Protein AF-A0A3B4B726-F1 (afdb_monomer_lite)

InterPro domains:
  IPR008952 Tetraspanin, EC2 domain superfamily [G3DSA:1.10.1450.10] (40-114)
  IPR008952 Tetraspanin, EC2 domain superfamily [SSF48652] (45-107)
  IPR018499 Tetraspanin/Peripherin [PF00335] (10-109)

pLDDT: mean 78.71, std 16.6, range [41.22, 97.69]

Sequence (148 aa):
LLIYIFLIYFIIFFYFFFYLYILLFFYYLFFYIFFLSFFSWRLDLKDGLALYNSENNIGLRNAWNIIQAEWKCCGVIAYTDWHEALKEKVVPDRCCQEHYQNCGRNSTNMFWNRVSFVLRFCFTASHILAATTKQTPYNDLISFRNNV

Structure (mmCIF, N/CA/C/O backbone):
data_AF-A0A3B4B726-F1
#
_entry.id   AF-A0A3B4B726-F1
#
loop_
_atom_site.group_PDB
_atom_site.id
_atom_site.type_symbol
_atom_site.label_atom_id
_atom_site.label_alt_id
_atom_site.label_comp_id
_atom_site.label_asym_id
_atom_site.label_entity_id
_atom_site.label_seq_id
_atom_site.pdbx_PDB_ins_code
_atom_site.Cartn_x
_atom_site.Cartn_y
_atom_site.Cartn_z
_atom_site.occupancy
_atom_site.B_iso_or_equiv
_atom_site.auth_seq_id
_atom_site.auth_comp_id
_atom_site.auth_asym_id
_atom_site.auth_atom_id
_atom_site.pdbx_PDB_model_num
ATOM 1 N N . LEU A 1 1 ? 28.863 -5.257 -51.575 1.00 89.94 1 LEU A N 1
ATOM 2 C CA . LEU A 1 1 ? 27.587 -4.532 -51.368 1.00 89.94 1 LEU A CA 1
ATOM 3 C C . LEU A 1 1 ? 26.590 -5.340 -50.534 1.00 89.94 1 LEU A C 1
ATOM 5 O O . LEU A 1 1 ? 26.275 -4.899 -49.442 1.00 89.94 1 LEU A O 1
ATOM 9 N N . LEU A 1 2 ? 26.161 -6.535 -50.966 1.00 94.19 2 LEU A N 1
ATOM 10 C CA . LEU A 1 2 ? 25.197 -7.367 -50.213 1.00 94.19 2 LEU A CA 1
ATOM 11 C C . LEU A 1 2 ? 25.653 -7.724 -48.788 1.00 94.19 2 LEU A C 1
ATOM 13 O O . LEU A 1 2 ? 24.883 -7.582 -47.847 1.00 94.19 2 LEU A O 1
ATOM 17 N N . ILE A 1 3 ? 26.923 -8.105 -48.614 1.00 94.75 3 ILE A N 1
ATOM 18 C CA . ILE A 1 3 ? 27.499 -8.400 -47.289 1.00 94.75 3 ILE A CA 1
ATOM 19 C C . ILE A 1 3 ? 27.467 -7.160 -46.385 1.00 94.75 3 ILE A C 1
ATOM 21 O O . ILE A 1 3 ? 27.110 -7.251 -45.220 1.00 94.75 3 ILE A O 1
ATOM 25 N N . TYR A 1 4 ? 27.787 -5.984 -46.927 1.00 94.69 4 TYR A N 1
ATOM 26 C CA . TYR A 1 4 ? 27.754 -4.727 -46.176 1.00 94.69 4 TYR A CA 1
ATOM 27 C C . TYR A 1 4 ? 26.328 -4.361 -45.742 1.00 94.69 4 TYR A C 1
ATOM 29 O O . TYR A 1 4 ? 26.110 -3.996 -44.592 1.00 94.69 4 TYR A O 1
ATOM 37 N N . ILE A 1 5 ? 25.351 -4.545 -46.634 1.00 94.94 5 ILE A N 1
ATOM 38 C CA . ILE A 1 5 ? 23.928 -4.372 -46.322 1.00 94.94 5 ILE A CA 1
ATOM 39 C C . ILE A 1 5 ? 23.513 -5.328 -45.195 1.00 94.94 5 ILE A C 1
ATOM 41 O O . ILE A 1 5 ? 22.911 -4.892 -44.218 1.00 94.94 5 ILE A O 1
ATOM 45 N N . PHE A 1 6 ? 23.892 -6.606 -45.285 1.00 95.75 6 PHE A N 1
ATOM 46 C CA . PHE A 1 6 ? 23.612 -7.596 -44.244 1.00 95.75 6 PHE A CA 1
ATOM 47 C C . PHE A 1 6 ? 24.211 -7.200 -42.887 1.00 95.75 6 PHE A C 1
ATOM 49 O O . PHE A 1 6 ? 23.513 -7.239 -41.877 1.00 95.75 6 PHE A O 1
ATOM 56 N N . LEU A 1 7 ? 25.471 -6.753 -42.864 1.00 95.00 7 LEU A N 1
ATOM 57 C CA . LEU A 1 7 ? 26.128 -6.302 -41.636 1.00 95.00 7 LEU A CA 1
ATOM 58 C C . LEU A 1 7 ? 25.442 -5.072 -41.027 1.00 95.00 7 LEU A C 1
ATOM 60 O O . LEU A 1 7 ? 25.276 -5.020 -39.812 1.00 95.00 7 LEU A O 1
ATOM 64 N N . ILE A 1 8 ? 24.988 -4.114 -41.840 1.00 95.94 8 ILE A N 1
ATOM 65 C CA . ILE A 1 8 ? 24.230 -2.957 -41.341 1.00 95.94 8 ILE A CA 1
ATOM 66 C C . ILE A 1 8 ? 22.919 -3.400 -40.694 1.00 95.94 8 ILE A C 1
ATOM 68 O O . ILE A 1 8 ? 22.629 -2.995 -39.570 1.00 95.94 8 ILE A O 1
ATOM 72 N N . TYR A 1 9 ? 22.136 -4.246 -41.370 1.00 96.38 9 TYR A N 1
ATOM 73 C CA . TYR A 1 9 ? 20.879 -4.746 -40.808 1.00 96.38 9 TYR A CA 1
ATOM 74 C C . TYR A 1 9 ? 21.103 -5.502 -39.502 1.00 96.38 9 TYR A C 1
ATOM 76 O O . TYR A 1 9 ? 20.349 -5.320 -38.550 1.00 96.38 9 TYR A O 1
ATOM 84 N N . PHE A 1 10 ? 22.163 -6.301 -39.436 1.00 96.06 10 PHE A N 1
ATOM 85 C CA . PHE A 1 10 ? 22.539 -7.037 -38.239 1.00 96.06 10 PHE A CA 1
ATOM 86 C C . PHE A 1 10 ? 22.895 -6.110 -37.067 1.00 96.06 10 PHE A C 1
ATOM 88 O O . PHE A 1 10 ? 22.439 -6.326 -35.944 1.00 96.06 10 PHE A O 1
ATOM 95 N N . ILE A 1 11 ? 23.636 -5.029 -37.327 1.00 96.69 11 ILE A N 1
ATOM 96 C CA . ILE A 1 11 ? 23.967 -4.017 -36.314 1.00 96.69 11 ILE A CA 1
ATOM 97 C C . ILE A 1 11 ? 22.705 -3.287 -35.833 1.00 96.69 11 ILE A C 1
ATOM 99 O O . ILE A 1 11 ? 22.508 -3.136 -34.628 1.00 96.69 11 ILE A O 1
ATOM 103 N N . ILE A 1 12 ? 21.829 -2.866 -36.752 1.00 97.12 12 ILE A N 1
ATOM 104 C CA . ILE A 1 12 ? 20.570 -2.182 -36.413 1.00 97.12 12 ILE A CA 1
ATOM 105 C C . ILE A 1 12 ? 19.670 -3.096 -35.580 1.00 97.12 12 ILE A C 1
ATOM 107 O O . ILE A 1 12 ? 19.109 -2.656 -34.577 1.00 97.12 12 ILE A O 1
ATOM 111 N N . PHE A 1 13 ? 19.562 -4.368 -35.967 1.00 96.69 13 PHE A N 1
ATOM 112 C CA . PHE A 1 13 ? 18.817 -5.377 -35.226 1.00 96.69 13 PHE A CA 1
ATOM 113 C C . PHE A 1 13 ? 19.328 -5.455 -33.787 1.00 96.69 13 PHE A C 1
ATOM 115 O O . PHE A 1 13 ? 18.559 -5.232 -32.857 1.00 96.69 13 PHE A O 1
ATOM 122 N N . PHE A 1 14 ? 20.629 -5.662 -33.575 1.00 96.94 14 PHE A N 1
ATOM 123 C CA . PHE A 1 14 ? 21.167 -5.730 -32.216 1.00 96.94 14 PHE A CA 1
ATOM 124 C C . PHE A 1 14 ? 20.965 -4.458 -31.407 1.00 96.94 14 PHE A C 1
ATOM 126 O O . PHE A 1 14 ? 20.628 -4.545 -30.228 1.00 96.94 14 PHE A O 1
ATOM 133 N N . TYR A 1 15 ? 21.134 -3.289 -32.023 1.00 97.69 15 TYR A N 1
ATOM 134 C CA . TYR A 1 15 ? 20.878 -2.024 -31.347 1.00 97.69 15 TYR A CA 1
ATOM 135 C C . TYR A 1 15 ? 19.415 -1.912 -30.894 1.00 97.69 15 TYR A C 1
ATOM 137 O O . TYR A 1 15 ? 19.145 -1.517 -29.760 1.00 97.69 15 TYR A O 1
ATOM 145 N N . PHE A 1 16 ? 18.472 -2.331 -31.740 1.00 97.25 16 PHE A N 1
ATOM 146 C CA . PHE A 1 16 ? 17.053 -2.372 -31.399 1.00 97.25 16 PHE A CA 1
ATOM 147 C C . PHE A 1 16 ? 16.764 -3.330 -30.234 1.00 97.25 16 PHE A C 1
ATOM 149 O O . PHE A 1 16 ? 16.094 -2.939 -29.279 1.00 97.25 16 PHE A O 1
ATOM 156 N N . PHE A 1 17 ? 17.314 -4.549 -30.251 1.00 97.19 17 PHE A N 1
ATOM 157 C CA . PHE A 1 17 ? 17.154 -5.492 -29.133 1.00 97.19 17 PHE A CA 1
ATOM 158 C C . PHE A 1 17 ? 17.783 -4.982 -27.840 1.00 97.19 17 PHE A C 1
ATOM 160 O O . PHE A 1 17 ? 17.191 -5.136 -26.773 1.00 97.19 17 PHE A O 1
ATOM 167 N N . PHE A 1 18 ? 18.947 -4.339 -27.924 1.00 97.25 18 PHE A N 1
ATOM 168 C CA . PHE A 1 18 ? 19.592 -3.729 -26.768 1.00 97.25 18 PHE A CA 1
ATOM 169 C C . PHE A 1 18 ? 18.729 -2.609 -26.180 1.00 97.25 18 PHE A C 1
ATOM 171 O O . PHE A 1 18 ? 18.497 -2.580 -24.975 1.00 97.25 18 PHE A O 1
ATOM 178 N N . TYR A 1 19 ? 18.184 -1.731 -27.023 1.00 97.62 19 TYR A N 1
ATOM 179 C CA . TYR A 1 19 ? 17.262 -0.690 -26.581 1.00 97.62 19 TYR A CA 1
ATOM 180 C C . TYR A 1 19 ? 16.020 -1.283 -25.901 1.00 97.62 19 TYR A C 1
ATOM 182 O O . TYR A 1 19 ? 15.682 -0.884 -24.789 1.00 97.62 19 TYR A O 1
ATOM 190 N N . LEU A 1 20 ? 15.380 -2.289 -26.508 1.00 97.31 20 LEU A N 1
ATOM 191 C CA . LEU A 1 20 ? 14.235 -2.969 -25.896 1.00 97.31 20 LEU A CA 1
ATOM 192 C C . LEU A 1 20 ? 14.583 -3.584 -24.537 1.00 97.31 20 LEU A C 1
ATOM 194 O O . LEU A 1 20 ? 13.816 -3.442 -23.587 1.00 97.31 20 LEU A O 1
ATOM 198 N N . TYR A 1 21 ? 15.746 -4.225 -24.423 1.00 97.56 21 TYR A N 1
ATOM 199 C CA . TYR A 1 21 ? 16.219 -4.790 -23.163 1.00 97.56 21 TYR A CA 1
ATOM 200 C C . TYR A 1 21 ? 16.369 -3.719 -22.076 1.00 97.56 21 TYR A C 1
ATOM 202 O O . TYR A 1 21 ? 15.884 -3.899 -20.961 1.00 97.56 21 TYR A O 1
ATOM 210 N N . ILE A 1 22 ? 16.981 -2.579 -22.407 1.00 97.50 22 ILE A N 1
ATOM 211 C CA . ILE A 1 22 ? 17.152 -1.461 -21.473 1.00 97.50 22 ILE A CA 1
ATOM 212 C C . ILE A 1 22 ? 15.796 -0.904 -21.018 1.00 97.50 22 ILE A C 1
ATOM 214 O O . ILE A 1 22 ? 15.591 -0.669 -19.828 1.00 97.50 22 ILE A O 1
ATOM 218 N N . LEU A 1 23 ? 14.844 -0.746 -21.936 1.00 97.19 23 LEU A N 1
ATOM 219 C CA . LEU A 1 23 ? 13.492 -0.272 -21.630 1.00 97.19 23 LEU A CA 1
ATOM 220 C C . LEU A 1 23 ? 12.753 -1.235 -20.692 1.00 97.19 23 LEU A C 1
ATOM 222 O O . LEU A 1 23 ? 12.157 -0.799 -19.705 1.00 97.19 23 LEU A O 1
ATOM 226 N N . LEU A 1 24 ? 12.845 -2.542 -20.949 1.00 97.19 24 LEU A N 1
ATOM 227 C CA . LEU A 1 24 ? 12.272 -3.567 -20.076 1.00 97.19 24 LEU A CA 1
ATOM 228 C C . LEU A 1 24 ? 12.936 -3.582 -18.697 1.00 97.19 24 LEU A C 1
ATOM 230 O O . LEU A 1 24 ? 12.244 -3.714 -17.690 1.00 97.19 24 LEU A O 1
ATOM 234 N N . PHE A 1 25 ? 14.255 -3.402 -18.636 1.00 97.31 25 PHE A N 1
ATOM 235 C CA . PHE A 1 25 ? 14.989 -3.331 -17.378 1.00 97.31 25 PHE A CA 1
ATOM 236 C C . PHE A 1 25 ? 14.537 -2.142 -16.524 1.00 97.31 25 PHE A C 1
ATOM 238 O O . PHE A 1 25 ? 14.221 -2.317 -15.348 1.00 97.31 25 PHE A O 1
ATOM 245 N N . PHE A 1 26 ? 14.433 -0.947 -17.111 1.00 97.31 26 PHE A N 1
ATOM 246 C CA . PHE A 1 26 ? 13.940 0.228 -16.391 1.00 97.31 26 PHE A CA 1
ATOM 247 C C . PHE A 1 26 ? 12.483 0.079 -15.953 1.00 97.31 26 PHE A C 1
ATOM 249 O O . PHE A 1 26 ? 12.151 0.442 -14.826 1.00 97.31 26 PHE A O 1
ATOM 256 N N . TYR A 1 27 ? 11.626 -0.493 -16.801 1.00 97.00 27 TYR A N 1
ATOM 257 C CA . TYR A 1 27 ? 10.244 -0.795 -16.433 1.00 97.00 27 TYR A CA 1
ATOM 258 C C . TYR A 1 27 ? 10.174 -1.764 -15.245 1.00 97.00 27 TYR A C 1
ATOM 260 O O . TYR A 1 27 ? 9.445 -1.510 -14.286 1.00 97.00 27 TYR A O 1
ATOM 268 N N . TYR A 1 28 ? 10.968 -2.838 -15.270 1.00 97.25 28 TYR A N 1
ATOM 269 C CA . TYR A 1 28 ? 11.035 -3.807 -14.180 1.00 97.25 28 TYR A CA 1
ATOM 270 C C . TYR A 1 28 ? 11.562 -3.179 -12.887 1.00 97.25 28 TYR A C 1
ATOM 272 O O . TYR A 1 28 ? 10.976 -3.399 -11.832 1.00 97.25 28 TYR A O 1
ATOM 280 N N . LEU A 1 29 ? 12.620 -2.362 -12.954 1.00 96.25 29 LEU A N 1
ATOM 281 C CA . LEU A 1 29 ? 13.131 -1.641 -11.787 1.00 96.25 29 LEU A CA 1
ATOM 282 C C . LEU A 1 29 ? 12.081 -0.698 -11.203 1.00 96.25 29 LEU A C 1
ATOM 284 O O . LEU A 1 29 ? 11.856 -0.712 -9.996 1.00 96.25 29 LEU A O 1
ATOM 288 N N . PHE A 1 30 ? 11.417 0.094 -12.046 1.00 94.38 30 PHE A N 1
ATOM 289 C CA . PHE A 1 30 ? 10.351 0.983 -11.600 1.00 94.38 30 PHE A CA 1
ATOM 290 C C . PHE A 1 30 ? 9.224 0.195 -10.927 1.00 94.38 30 PHE A C 1
ATOM 292 O O . PHE A 1 30 ? 8.820 0.535 -9.818 1.00 94.38 30 PHE A O 1
ATOM 299 N N . PHE A 1 31 ? 8.759 -0.885 -11.559 1.00 93.00 31 PHE A N 1
ATOM 300 C CA . PHE A 1 31 ? 7.729 -1.753 -10.999 1.00 93.00 31 PHE A CA 1
ATOM 301 C C . PHE A 1 31 ? 8.168 -2.384 -9.672 1.00 93.00 31 PHE A C 1
ATOM 303 O O . PHE A 1 31 ? 7.397 -2.380 -8.719 1.00 93.00 31 PHE A O 1
ATOM 310 N N . TYR A 1 32 ? 9.405 -2.875 -9.580 1.00 94.12 32 TYR A N 1
ATOM 311 C CA . TYR A 1 32 ? 9.962 -3.476 -8.370 1.00 94.12 32 TYR A CA 1
ATOM 312 C C . TYR A 1 32 ? 10.023 -2.475 -7.212 1.00 94.12 32 TYR A C 1
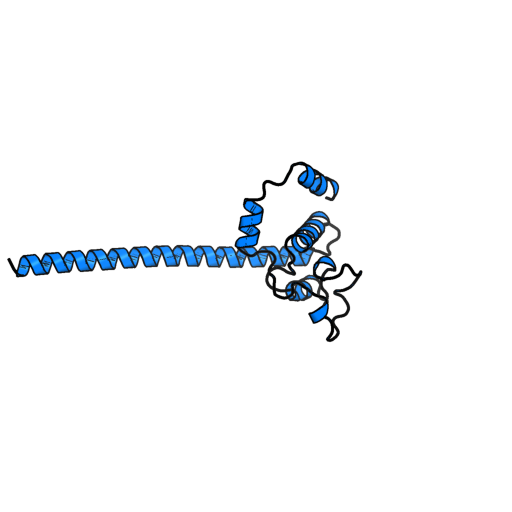ATOM 314 O O . TYR A 1 32 ? 9.537 -2.768 -6.121 1.00 94.12 32 TYR A O 1
ATOM 322 N N . ILE A 1 33 ? 10.556 -1.272 -7.452 1.00 91.19 33 ILE A N 1
ATOM 323 C CA . ILE A 1 33 ? 10.614 -0.210 -6.439 1.00 91.19 33 ILE A CA 1
ATOM 324 C C . ILE A 1 33 ? 9.207 0.225 -6.034 1.00 91.19 33 ILE A C 1
ATOM 326 O O . ILE A 1 33 ? 8.910 0.288 -4.844 1.00 91.19 33 ILE A O 1
ATOM 330 N N . PHE A 1 34 ? 8.321 0.465 -7.003 1.00 88.25 34 PHE A N 1
ATOM 331 C CA . PHE A 1 34 ? 6.930 0.815 -6.730 1.00 88.25 34 PHE A CA 1
ATOM 332 C C . PHE A 1 34 ? 6.237 -0.257 -5.883 1.00 88.25 34 PHE A C 1
ATOM 334 O O . PHE A 1 34 ? 5.577 0.070 -4.898 1.00 88.25 34 PHE A O 1
ATOM 341 N N . PHE A 1 35 ? 6.414 -1.533 -6.227 1.00 87.25 35 PHE A N 1
ATOM 342 C CA . PHE A 1 35 ? 5.832 -2.656 -5.501 1.00 87.25 35 PHE A CA 1
ATOM 343 C C . PHE A 1 35 ? 6.364 -2.747 -4.066 1.00 87.25 35 PHE A C 1
ATOM 345 O O . PHE A 1 35 ? 5.572 -2.896 -3.133 1.00 87.25 35 PHE A O 1
ATOM 352 N N . LEU A 1 36 ? 7.679 -2.595 -3.872 1.00 88.88 36 LEU A N 1
ATOM 353 C CA . LEU A 1 36 ? 8.292 -2.558 -2.543 1.00 88.88 36 LEU A CA 1
ATOM 354 C C . LEU A 1 36 ? 7.755 -1.404 -1.698 1.00 88.88 36 LEU A C 1
ATOM 356 O O . LEU A 1 36 ? 7.316 -1.621 -0.569 1.00 88.88 36 LEU A O 1
ATOM 360 N N . SER A 1 37 ? 7.757 -0.186 -2.243 1.00 86.88 37 SER A N 1
ATOM 361 C CA . SER A 1 37 ? 7.223 0.980 -1.543 1.00 86.88 37 SER A CA 1
ATOM 362 C C . SER A 1 37 ? 5.758 0.760 -1.184 1.00 86.88 37 SER A C 1
ATOM 364 O O . SER A 1 37 ? 5.379 0.921 -0.030 1.00 86.88 37 SER A O 1
ATOM 366 N N . PHE A 1 38 ? 4.934 0.321 -2.131 1.00 84.25 38 PHE A N 1
ATOM 367 C CA . PHE A 1 38 ? 3.515 0.078 -1.899 1.00 84.25 38 PHE A CA 1
ATOM 368 C C . PHE A 1 38 ? 3.250 -0.939 -0.783 1.00 84.25 38 PHE A C 1
ATOM 370 O O . PHE A 1 38 ? 2.338 -0.742 0.021 1.00 84.25 38 PHE A O 1
ATOM 377 N N . PHE A 1 39 ? 4.045 -2.009 -0.708 1.00 85.88 39 PHE A N 1
ATOM 378 C CA . PHE A 1 39 ? 3.940 -2.980 0.376 1.00 85.88 39 PHE A CA 1
ATOM 379 C C . PHE A 1 39 ? 4.332 -2.375 1.731 1.00 85.88 39 PHE A C 1
ATOM 381 O O . PHE A 1 39 ? 3.592 -2.552 2.695 1.00 85.88 39 PHE A O 1
ATOM 388 N N . SER A 1 40 ? 5.422 -1.602 1.789 1.00 88.19 40 SER A N 1
ATOM 389 C CA . SER A 1 40 ? 5.841 -0.888 3.008 1.00 88.19 40 SER A CA 1
ATOM 390 C C . SER A 1 40 ? 4.746 0.050 3.516 1.00 88.19 40 SER A C 1
ATOM 392 O O . SER A 1 40 ? 4.293 -0.089 4.646 1.00 88.19 40 SER A O 1
ATOM 394 N N . TRP A 1 41 ? 4.227 0.926 2.650 1.00 86.38 41 TRP A N 1
ATOM 395 C CA . TRP A 1 41 ? 3.162 1.870 3.005 1.00 86.38 41 TRP A CA 1
ATOM 396 C C . TRP A 1 41 ? 1.909 1.166 3.537 1.00 86.38 41 TRP A C 1
ATOM 398 O O . TRP A 1 41 ? 1.257 1.654 4.456 1.00 86.38 41 TRP A O 1
ATOM 408 N N . ARG A 1 42 ? 1.554 0.008 2.969 1.00 86.88 42 ARG A N 1
ATOM 409 C CA . ARG A 1 42 ? 0.418 -0.791 3.448 1.00 86.88 42 ARG A CA 1
ATOM 410 C C . ARG A 1 42 ? 0.626 -1.309 4.867 1.00 86.88 42 ARG A C 1
ATOM 412 O O . ARG A 1 42 ? -0.343 -1.332 5.621 1.00 86.88 42 ARG A O 1
ATOM 419 N N . LEU A 1 43 ? 1.840 -1.738 5.205 1.00 89.50 43 LEU A N 1
ATOM 420 C CA . LEU A 1 43 ? 2.175 -2.196 6.552 1.00 89.50 43 LEU A CA 1
ATOM 421 C C . LEU A 1 43 ? 2.129 -1.035 7.546 1.00 89.50 43 LEU A C 1
ATOM 423 O O . LEU A 1 43 ? 1.395 -1.124 8.524 1.00 89.50 43 LEU A O 1
ATOM 427 N N . ASP A 1 44 ? 2.773 0.089 7.229 1.00 89.38 44 ASP A N 1
ATOM 428 C CA . ASP A 1 44 ? 2.792 1.272 8.101 1.00 89.38 44 ASP A CA 1
ATOM 429 C C . ASP A 1 44 ? 1.370 1.792 8.394 1.00 89.38 44 ASP A C 1
ATOM 431 O O . ASP A 1 44 ? 1.032 2.170 9.518 1.00 89.38 44 ASP A O 1
ATOM 435 N N . LEU A 1 45 ? 0.487 1.769 7.389 1.00 90.19 45 LEU A N 1
ATOM 436 C CA . LEU A 1 45 ? -0.917 2.149 7.554 1.00 90.19 45 LEU A CA 1
ATOM 437 C C . LEU A 1 45 ? -1.703 1.149 8.414 1.00 90.19 45 LEU A C 1
ATOM 439 O O . LEU A 1 45 ? -2.598 1.564 9.153 1.00 90.19 45 LEU A O 1
ATOM 443 N N . LYS A 1 46 ? -1.394 -0.151 8.333 1.00 91.44 46 LYS A N 1
ATOM 444 C CA . LYS A 1 46 ? -2.000 -1.177 9.197 1.00 91.44 46 LYS A CA 1
ATOM 445 C C . LYS A 1 46 ? -1.543 -1.028 10.645 1.00 91.44 46 LYS A C 1
ATOM 447 O O . LYS A 1 46 ? -2.382 -1.102 11.542 1.00 91.44 46 LYS A O 1
ATOM 452 N N . ASP A 1 47 ? -0.268 -0.728 10.866 1.00 91.19 47 ASP A N 1
ATOM 453 C CA . ASP A 1 47 ? 0.272 -0.437 12.197 1.00 91.19 47 ASP A CA 1
ATOM 454 C C . ASP A 1 47 ? -0.377 0.823 12.787 1.00 91.19 47 ASP A C 1
ATOM 456 O O . ASP A 1 47 ? -0.801 0.834 13.945 1.00 91.19 47 ASP A O 1
ATOM 460 N N . GLY A 1 48 ? -0.586 1.856 11.964 1.00 89.19 48 GLY A N 1
ATOM 461 C CA . GLY A 1 48 ? -1.377 3.028 12.344 1.00 89.19 48 GLY A CA 1
ATOM 462 C C . GLY A 1 48 ? -2.831 2.688 12.701 1.00 89.19 48 GLY A C 1
ATOM 463 O O . GLY A 1 48 ? -3.397 3.274 13.624 1.00 89.19 48 GLY A O 1
ATOM 464 N N . LEU A 1 49 ? -3.443 1.719 12.014 1.00 90.62 49 LEU A N 1
ATOM 465 C CA . LEU A 1 49 ? -4.786 1.222 12.330 1.00 90.62 49 LEU A CA 1
ATOM 466 C C . LEU A 1 49 ? -4.829 0.539 13.707 1.00 90.62 49 LEU A C 1
ATOM 468 O O . LEU A 1 49 ? -5.773 0.750 14.466 1.00 90.62 49 LEU A O 1
ATOM 472 N N . ALA A 1 50 ? -3.801 -0.241 14.058 1.00 91.62 50 ALA A N 1
ATOM 473 C CA . ALA A 1 50 ? -3.702 -0.928 15.350 1.00 91.62 50 ALA A CA 1
ATOM 474 C C . ALA A 1 50 ? -3.648 0.045 16.544 1.00 91.62 50 ALA A C 1
ATOM 476 O O . ALA A 1 50 ? -4.086 -0.285 17.646 1.00 91.62 50 ALA A O 1
ATOM 477 N N . LEU A 1 51 ? -3.177 1.274 16.319 1.00 91.50 51 LEU A N 1
ATOM 478 C CA . LEU A 1 51 ? -3.120 2.330 17.330 1.00 91.50 51 LEU A CA 1
ATOM 479 C C . LEU A 1 51 ? -4.426 3.131 17.460 1.00 91.50 51 LEU A C 1
ATOM 481 O O . LEU A 1 51 ? -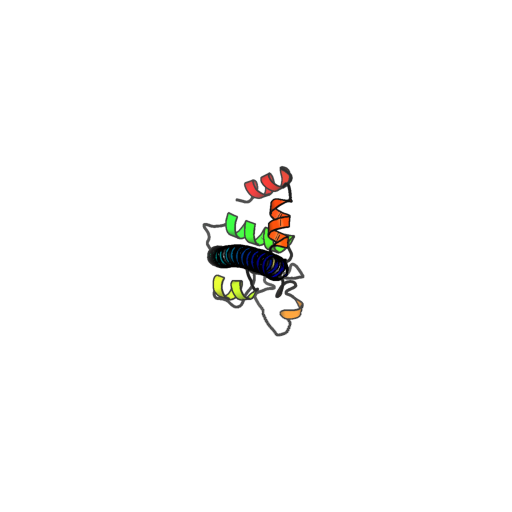4.529 3.986 18.340 1.00 91.50 51 LEU A O 1
ATOM 485 N N . TYR A 1 52 ? -5.445 2.854 16.644 1.00 88.69 52 TYR A N 1
ATOM 486 C CA . TYR A 1 52 ? -6.678 3.647 16.572 1.00 88.69 52 TYR A CA 1
ATOM 487 C C . TYR A 1 52 ? -7.412 3.817 17.917 1.00 88.69 52 TYR A C 1
ATOM 489 O O . TYR A 1 52 ? -7.914 4.901 18.212 1.00 88.69 52 TYR A O 1
ATOM 497 N N . ASN A 1 53 ? -7.465 2.770 18.750 1.00 86.31 53 ASN A N 1
ATOM 498 C CA . ASN A 1 53 ? -8.151 2.800 20.052 1.00 86.31 53 ASN A CA 1
ATOM 499 C C . ASN A 1 53 ? -7.259 3.233 21.225 1.00 86.31 53 ASN A C 1
ATOM 501 O O . ASN A 1 53 ? -7.734 3.288 22.357 1.00 86.31 53 ASN A O 1
ATOM 505 N N . SER A 1 54 ? -5.983 3.538 20.985 1.00 87.31 54 SER A N 1
ATOM 506 C CA . SER A 1 54 ? -5.084 3.959 22.059 1.00 87.31 54 SER A CA 1
ATOM 507 C C . SER A 1 54 ? -5.404 5.382 22.529 1.00 87.31 54 SER A C 1
ATOM 509 O O . SER A 1 54 ? -5.585 6.300 21.727 1.00 87.31 54 SER A O 1
ATOM 511 N N . GLU A 1 55 ? -5.480 5.570 23.848 1.00 78.88 55 GLU A N 1
ATOM 512 C CA . GLU A 1 55 ? -5.910 6.837 24.460 1.00 78.88 55 GLU A CA 1
ATOM 513 C C . GLU A 1 55 ? -4.970 8.006 24.132 1.00 78.88 55 GLU A C 1
ATOM 515 O O . GLU A 1 55 ? -5.418 9.141 23.998 1.00 78.88 55 GLU A O 1
ATOM 520 N N . ASN A 1 56 ? -3.689 7.713 23.897 1.00 83.00 56 ASN A N 1
ATOM 521 C CA . ASN A 1 56 ? -2.659 8.711 23.609 1.00 83.00 56 ASN A CA 1
ATOM 522 C C . ASN A 1 56 ? -2.583 9.132 22.129 1.00 83.00 56 ASN A C 1
ATOM 524 O O . ASN A 1 56 ? -1.792 10.008 21.797 1.00 83.00 56 ASN A O 1
ATOM 528 N N . ASN A 1 57 ? -3.386 8.542 21.233 1.00 85.38 57 ASN A N 1
ATOM 529 C CA . ASN A 1 57 ? -3.319 8.802 19.788 1.00 85.38 57 ASN A CA 1
ATOM 530 C C . ASN A 1 57 ? -4.629 9.384 19.227 1.00 85.38 57 ASN A C 1
ATOM 532 O O . ASN A 1 57 ? -5.109 8.991 18.160 1.00 85.38 57 ASN A O 1
ATOM 536 N N . ILE A 1 58 ? -5.207 10.363 19.932 1.00 86.19 58 ILE A N 1
ATOM 537 C CA . ILE A 1 58 ? -6.456 11.046 19.543 1.00 86.19 58 ILE A CA 1
ATOM 538 C C . ILE A 1 58 ? -6.351 11.643 18.131 1.00 86.19 58 ILE A C 1
ATOM 540 O O . ILE A 1 58 ? -7.252 11.446 17.314 1.00 86.19 58 ILE A O 1
ATOM 544 N N . GLY A 1 59 ? -5.230 12.300 17.811 1.00 85.56 59 GLY A N 1
ATOM 545 C CA . GLY A 1 59 ? -4.994 12.878 16.485 1.00 85.56 59 GLY A CA 1
ATOM 546 C C . GLY A 1 59 ? -5.000 11.836 15.361 1.00 85.56 59 GLY A C 1
ATOM 547 O O . GLY A 1 59 ? -5.611 12.057 14.317 1.00 85.56 59 GLY A O 1
ATOM 548 N N . LEU A 1 60 ? -4.405 10.660 15.594 1.00 87.25 60 LEU A N 1
ATOM 549 C CA . LEU A 1 60 ? -4.405 9.550 14.634 1.00 87.25 60 LEU A CA 1
ATOM 550 C C . LEU A 1 60 ? -5.820 9.007 14.408 1.00 87.25 60 LEU A C 1
ATOM 552 O O . LEU A 1 60 ? -6.238 8.804 13.267 1.00 87.25 60 LEU A O 1
ATOM 556 N N . ARG A 1 61 ? -6.584 8.819 15.490 1.00 87.44 61 ARG A N 1
ATOM 557 C CA . ARG A 1 61 ? -7.990 8.401 15.425 1.00 87.44 61 ARG A CA 1
ATOM 558 C C . ARG A 1 61 ? -8.837 9.398 14.632 1.00 87.44 61 ARG A C 1
ATOM 560 O O . ARG A 1 61 ? -9.639 8.998 13.787 1.00 87.44 61 ARG A O 1
ATOM 567 N N . ASN A 1 62 ? -8.640 10.693 14.865 1.00 86.94 62 ASN A N 1
ATOM 568 C CA . ASN A 1 62 ? -9.350 11.752 14.152 1.00 86.94 62 ASN A CA 1
ATOM 569 C C . ASN A 1 62 ? -8.977 11.788 12.667 1.00 86.94 62 ASN A C 1
ATOM 571 O O . ASN A 1 62 ? -9.870 11.881 11.824 1.00 86.94 62 ASN A O 1
ATOM 575 N N . ALA A 1 63 ? -7.696 11.617 12.335 1.00 87.38 63 ALA A N 1
ATOM 576 C CA . ALA A 1 63 ? -7.240 11.519 10.952 1.00 87.38 63 ALA A CA 1
ATOM 577 C C . ALA A 1 63 ? -7.915 10.354 10.209 1.00 87.38 63 ALA A C 1
ATOM 579 O O . ALA A 1 63 ? -8.462 10.550 9.123 1.00 87.38 63 ALA A O 1
ATOM 580 N N . TRP A 1 64 ? -7.962 9.164 10.819 1.00 87.75 64 TRP A N 1
ATOM 581 C CA . TRP A 1 64 ? -8.663 8.006 10.257 1.00 87.75 64 TRP A CA 1
ATOM 582 C C . TRP A 1 64 ? -10.151 8.277 10.027 1.00 87.75 64 TRP A C 1
ATOM 584 O O . TRP A 1 64 ? -10.666 7.991 8.945 1.00 87.75 64 TRP A O 1
ATOM 594 N N . ASN A 1 65 ? -10.827 8.887 11.003 1.00 86.44 65 ASN A N 1
ATOM 595 C CA . ASN A 1 65 ? -12.240 9.247 10.886 1.00 86.44 65 ASN A CA 1
ATOM 596 C C . ASN A 1 65 ? -12.510 10.223 9.734 1.00 86.44 65 ASN A C 1
ATOM 598 O O . ASN A 1 65 ? -13.498 10.057 9.017 1.00 86.44 65 ASN A O 1
ATOM 602 N N . ILE A 1 66 ? -11.643 11.223 9.548 1.00 84.06 66 ILE A N 1
ATOM 603 C CA . ILE A 1 66 ? -11.750 12.206 8.461 1.00 84.06 66 ILE A CA 1
ATOM 604 C C . ILE A 1 66 ? -11.549 11.523 7.109 1.00 84.06 66 ILE A C 1
ATOM 606 O O . ILE A 1 66 ? -12.394 11.658 6.225 1.00 84.06 66 ILE A O 1
ATOM 610 N N . ILE A 1 67 ? -10.470 10.751 6.958 1.00 84.44 67 ILE A N 1
ATOM 611 C CA . ILE A 1 67 ? -10.133 10.069 5.701 1.00 84.44 67 ILE A CA 1
ATOM 612 C C . ILE A 1 67 ? -11.270 9.139 5.268 1.00 84.44 67 ILE A C 1
ATOM 614 O O . ILE A 1 67 ? -11.702 9.179 4.118 1.00 84.44 67 ILE A O 1
ATOM 618 N N . GLN A 1 68 ? -11.808 8.342 6.192 1.00 83.81 68 GLN A N 1
ATOM 619 C CA . GLN A 1 68 ? -12.912 7.428 5.897 1.00 83.81 68 GLN A CA 1
ATOM 620 C C . GLN A 1 68 ? -14.206 8.153 5.534 1.00 83.81 68 GLN A C 1
ATOM 622 O O . GLN A 1 68 ? -14.911 7.734 4.611 1.00 83.81 68 GLN A O 1
ATOM 627 N N . ALA A 1 69 ? -14.505 9.256 6.225 1.00 81.00 69 ALA A N 1
ATOM 628 C CA . ALA A 1 69 ? -15.696 10.051 5.965 1.00 81.00 69 ALA A CA 1
ATOM 629 C C . ALA A 1 69 ? -15.639 10.767 4.608 1.00 81.00 69 ALA A C 1
ATOM 631 O O . ALA A 1 69 ? -16.656 10.807 3.909 1.00 81.00 69 ALA A O 1
ATOM 632 N N . GLU A 1 70 ? -14.474 11.303 4.242 1.00 80.19 70 GLU A N 1
ATOM 633 C CA . GLU A 1 70 ? -14.262 12.091 3.025 1.00 80.19 70 GLU A CA 1
ATOM 634 C C . GLU A 1 70 ? -14.118 11.192 1.795 1.00 80.19 70 GLU A C 1
ATOM 636 O O . GLU A 1 70 ? -14.784 11.388 0.779 1.00 80.19 70 GLU A O 1
ATOM 641 N N . TRP A 1 71 ? -13.268 10.168 1.880 1.00 81.94 71 TRP A N 1
ATOM 642 C CA . TRP A 1 71 ? -12.954 9.300 0.741 1.00 81.94 71 TRP A CA 1
ATOM 643 C C . TRP A 1 71 ? -13.877 8.107 0.613 1.00 81.94 71 TRP A C 1
ATOM 645 O O . TRP A 1 71 ? -13.773 7.352 -0.365 1.00 81.94 71 TRP A O 1
ATOM 655 N N . LYS A 1 72 ? -14.813 7.972 1.563 1.00 81.00 72 LYS A N 1
ATOM 656 C CA . LYS A 1 72 ? -15.872 6.977 1.497 1.00 81.00 72 LYS A CA 1
ATOM 657 C C . LYS A 1 72 ? -15.237 5.590 1.368 1.00 81.00 72 LYS A C 1
ATOM 659 O O . LYS A 1 72 ? -15.401 4.904 0.369 1.00 81.00 72 LYS A O 1
ATOM 664 N N . CYS A 1 73 ? -14.402 5.232 2.337 1.00 84.94 73 CYS A N 1
ATOM 665 C CA . CYS A 1 73 ? -13.541 4.049 2.307 1.00 84.94 73 CYS A CA 1
ATOM 666 C C . CYS A 1 73 ? -13.517 3.356 3.675 1.00 84.94 73 CYS A C 1
ATOM 668 O O . CYS A 1 73 ? -13.856 3.980 4.681 1.00 84.94 73 CYS A O 1
ATOM 670 N N . CYS A 1 74 ? -13.130 2.076 3.733 1.00 87.50 74 CYS A N 1
ATOM 671 C CA . CYS A 1 74 ? -13.042 1.358 5.006 1.00 87.50 74 CYS A CA 1
ATOM 672 C C . CYS A 1 74 ? -11.840 0.410 5.075 1.00 87.50 74 CYS A C 1
ATOM 674 O O . CYS A 1 74 ? -11.812 -0.634 4.426 1.00 87.50 74 CYS A O 1
ATOM 676 N N . GLY A 1 75 ? -10.873 0.770 5.922 1.00 87.81 75 GLY A N 1
ATOM 677 C CA . GLY A 1 75 ? -9.618 0.035 6.102 1.00 87.81 75 GLY A CA 1
ATOM 678 C C . GLY A 1 75 ? -8.540 0.438 5.092 1.00 87.81 75 GLY A C 1
ATOM 679 O O . GLY A 1 75 ? -8.743 1.317 4.248 1.00 87.81 75 GLY A O 1
ATOM 680 N N . VAL A 1 76 ? -7.367 -0.188 5.204 1.00 88.19 76 VAL A N 1
ATOM 681 C CA . VAL A 1 76 ? -6.221 0.091 4.325 1.00 88.19 76 VAL A CA 1
ATOM 682 C C . VAL A 1 76 ? -6.434 -0.605 2.983 1.00 88.19 76 VAL A C 1
ATOM 684 O O . VAL A 1 76 ? -6.439 0.038 1.934 1.00 88.19 76 VAL A O 1
ATOM 687 N N . ILE A 1 77 ? -6.649 -1.919 3.042 1.00 83.44 77 ILE A N 1
ATOM 688 C CA . ILE A 1 77 ? -6.885 -2.830 1.920 1.00 83.44 77 ILE A CA 1
ATOM 689 C C . ILE A 1 77 ? -8.254 -3.493 2.070 1.00 83.44 77 ILE A C 1
ATOM 691 O O . ILE A 1 77 ? -8.852 -3.884 1.085 1.00 83.44 77 ILE A O 1
ATOM 695 N N . ALA A 1 78 ? -8.788 -3.652 3.273 1.00 84.75 78 ALA A N 1
ATOM 696 C CA . ALA A 1 78 ? -10.127 -4.193 3.444 1.00 84.75 78 ALA A CA 1
ATOM 697 C C . ALA A 1 78 ? -10.719 -3.757 4.775 1.00 84.75 78 ALA A C 1
ATOM 699 O O . ALA A 1 78 ? -10.004 -3.494 5.739 1.00 84.75 78 ALA A O 1
ATOM 700 N N . TYR A 1 79 ? -12.045 -3.792 4.869 1.00 83.12 79 TYR A N 1
ATOM 701 C CA . TYR A 1 79 ? -12.730 -3.568 6.140 1.00 83.12 79 TYR A CA 1
ATOM 702 C C . TYR A 1 79 ? -12.270 -4.550 7.233 1.00 83.12 79 TYR A C 1
ATOM 704 O O . TYR A 1 79 ? -12.263 -4.195 8.407 1.00 83.12 79 TYR A O 1
ATOM 712 N N . THR A 1 80 ? -11.834 -5.762 6.860 1.00 87.00 80 THR A N 1
ATOM 713 C CA . THR A 1 80 ? -11.297 -6.764 7.792 1.00 87.00 80 THR A CA 1
ATOM 714 C C . THR A 1 80 ? -10.000 -6.330 8.467 1.00 87.00 80 THR A C 1
ATOM 716 O O . THR A 1 80 ? -9.667 -6.893 9.505 1.00 87.00 80 THR A O 1
ATOM 719 N N . ASP A 1 81 ? -9.294 -5.322 7.940 1.00 89.75 81 ASP A N 1
ATOM 720 C CA . ASP A 1 81 ? -8.129 -4.737 8.616 1.00 89.75 81 ASP A CA 1
ATOM 721 C C . ASP A 1 81 ? -8.522 -4.180 9.996 1.00 89.75 81 ASP A C 1
ATOM 723 O O . ASP A 1 81 ? -7.751 -4.265 10.949 1.00 89.75 81 ASP A O 1
ATOM 727 N N . TRP A 1 82 ? -9.760 -3.695 10.149 1.00 89.62 82 TRP A N 1
ATOM 728 C CA . TRP A 1 82 ? -10.291 -3.275 11.448 1.00 89.62 82 TRP A CA 1
ATOM 729 C C . TRP A 1 82 ? -10.477 -4.432 12.418 1.00 89.62 82 TRP A C 1
ATOM 731 O O . TRP A 1 82 ? -10.281 -4.250 13.615 1.00 89.62 82 TRP A O 1
ATOM 741 N N . HIS A 1 83 ? -10.800 -5.628 11.923 1.00 89.19 83 HIS A N 1
ATOM 742 C CA . HIS A 1 83 ? -10.921 -6.797 12.789 1.00 89.19 83 HIS A CA 1
ATOM 743 C C . HIS A 1 83 ? -9.563 -7.202 13.366 1.00 89.19 83 HIS A C 1
ATOM 745 O O . HIS A 1 83 ? -9.461 -7.616 14.519 1.00 89.19 83 HIS A O 1
ATOM 751 N N . GLU A 1 84 ? -8.510 -7.058 12.562 1.00 88.69 84 GLU A N 1
ATOM 752 C CA . GLU A 1 84 ? -7.135 -7.306 12.979 1.00 88.69 84 GLU A CA 1
ATOM 753 C C . GLU A 1 84 ? -6.638 -6.237 13.964 1.00 88.69 84 GLU A C 1
ATOM 755 O O . GLU A 1 84 ? -6.005 -6.584 14.965 1.00 88.69 84 GLU A O 1
ATOM 760 N N . ALA A 1 85 ? -6.962 -4.966 13.712 1.00 90.44 85 ALA A N 1
ATOM 761 C CA . ALA A 1 85 ? -6.567 -3.832 14.544 1.00 90.44 85 ALA A CA 1
ATOM 762 C C . ALA A 1 85 ? -7.300 -3.790 15.896 1.00 90.44 85 ALA A C 1
ATOM 764 O O . ALA A 1 85 ? -6.673 -3.616 16.936 1.00 90.44 85 ALA A O 1
ATOM 765 N N . LEU A 1 86 ? -8.622 -3.981 15.892 1.00 88.44 86 LEU A N 1
ATOM 766 C CA . LEU A 1 86 ? -9.475 -3.865 17.081 1.00 88.44 86 LEU A CA 1
ATOM 767 C C . LEU A 1 86 ? -9.632 -5.185 17.845 1.00 88.44 86 LEU A C 1
ATOM 769 O O . LEU A 1 86 ? -10.209 -5.188 18.927 1.00 88.44 86 LEU A O 1
ATOM 773 N N . LYS A 1 87 ? -9.151 -6.304 17.282 1.00 87.94 87 LYS A N 1
ATOM 774 C CA . LYS A 1 87 ? -9.308 -7.672 17.819 1.00 87.94 87 LYS A CA 1
ATOM 775 C C . LYS A 1 87 ? -10.768 -8.101 18.046 1.00 87.94 87 LYS A C 1
ATOM 777 O O . LYS A 1 87 ? -11.026 -9.113 18.690 1.00 87.94 87 LYS A O 1
ATOM 782 N N . GLU A 1 88 ? -11.719 -7.385 17.454 1.00 85.62 88 GLU A N 1
ATOM 783 C CA . GLU A 1 88 ? -13.155 -7.667 17.469 1.00 85.62 88 GLU A CA 1
ATOM 784 C C . GLU A 1 88 ? -13.685 -7.638 16.026 1.00 85.62 88 GLU A C 1
ATOM 786 O O . GLU A 1 88 ? -13.152 -6.922 15.183 1.00 85.62 88 GLU A O 1
ATOM 791 N N . LYS A 1 89 ? -14.754 -8.382 15.706 1.00 83.50 89 LYS A N 1
ATOM 792 C CA . LYS A 1 89 ? -15.392 -8.357 14.369 1.00 83.50 89 LYS A CA 1
ATOM 793 C C . LYS A 1 89 ? -16.238 -7.093 14.167 1.00 83.50 89 LYS A C 1
ATOM 795 O O . LYS A 1 89 ? -17.453 -7.178 13.980 1.00 83.50 89 LYS A O 1
ATOM 800 N N . VAL A 1 90 ? -15.595 -5.935 14.281 1.00 83.25 90 VAL A N 1
ATOM 801 C CA . VAL A 1 90 ? -16.233 -4.621 14.307 1.00 83.25 90 VAL A CA 1
ATOM 802 C C . VAL A 1 90 ? -15.475 -3.634 13.426 1.00 83.25 90 VAL A C 1
ATOM 804 O O . VAL A 1 90 ? -14.263 -3.739 13.250 1.00 83.25 90 VAL A O 1
ATOM 807 N N . VAL A 1 91 ? -16.196 -2.655 12.886 1.00 85.94 91 VAL A N 1
ATOM 808 C CA . VAL A 1 91 ? -15.628 -1.532 12.126 1.00 85.94 91 VAL A CA 1
ATOM 809 C C . VAL A 1 91 ? -16.054 -0.201 12.758 1.00 85.94 91 VAL A C 1
ATOM 811 O O . VAL A 1 91 ? -17.101 -0.160 13.409 1.00 85.94 91 VAL A O 1
ATOM 814 N N . PRO A 1 92 ? -15.292 0.894 12.576 1.00 86.06 92 PRO A N 1
ATOM 815 C CA . PRO A 1 92 ? -15.709 2.225 13.012 1.00 86.06 92 PRO A CA 1
ATOM 816 C C . PRO A 1 92 ? -17.004 2.688 12.337 1.00 86.06 92 PRO A C 1
ATOM 818 O O . PRO A 1 92 ? -17.250 2.377 11.171 1.00 86.06 92 PRO A O 1
ATOM 821 N N . ASP A 1 93 ? -17.789 3.522 13.023 1.00 81.94 93 ASP A N 1
ATOM 822 C CA . ASP A 1 93 ? -19.083 3.989 12.504 1.00 81.94 93 ASP A CA 1
ATOM 823 C C . ASP A 1 93 ? -18.963 4.791 11.195 1.00 81.94 93 ASP A C 1
ATOM 825 O O . ASP A 1 93 ? -19.865 4.788 10.356 1.00 81.94 93 ASP A O 1
ATOM 829 N N . ARG A 1 94 ? -17.810 5.435 10.967 1.00 79.44 94 ARG A N 1
ATOM 830 C CA . ARG A 1 94 ? -17.510 6.162 9.721 1.00 79.44 94 ARG A CA 1
ATOM 831 C C . ARG A 1 94 ? -17.415 5.258 8.487 1.00 79.44 94 ARG A C 1
ATOM 833 O O . ARG A 1 94 ? -17.537 5.767 7.377 1.00 79.44 94 ARG A O 1
ATOM 840 N N . CYS A 1 95 ? -17.255 3.945 8.661 1.00 81.44 95 CYS A N 1
ATOM 841 C CA . CYS A 1 95 ? -17.290 2.974 7.567 1.00 81.44 95 CYS A CA 1
ATOM 842 C C . CYS A 1 95 ? -18.711 2.650 7.059 1.00 81.44 95 CYS A C 1
ATOM 844 O O . CYS A 1 95 ? -18.851 2.013 6.009 1.00 81.44 95 CYS A O 1
ATOM 846 N N . CYS A 1 96 ? -19.764 3.039 7.782 1.00 78.00 96 CYS A N 1
ATOM 847 C CA . CYS A 1 96 ? -21.150 2.708 7.442 1.00 7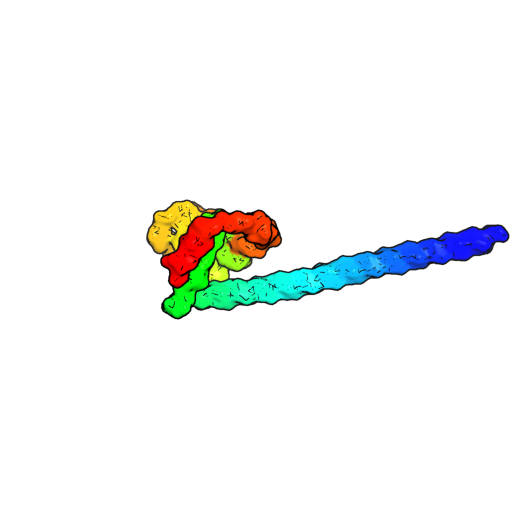8.00 96 CYS A CA 1
ATOM 848 C C . CYS A 1 96 ? -21.813 3.747 6.520 1.00 78.00 96 CYS A C 1
ATOM 850 O O . CYS A 1 96 ? -21.440 4.920 6.522 1.00 78.00 96 CYS A O 1
ATOM 852 N N . GLN A 1 97 ? -22.810 3.312 5.735 1.00 66.06 97 GLN A N 1
ATOM 853 C CA 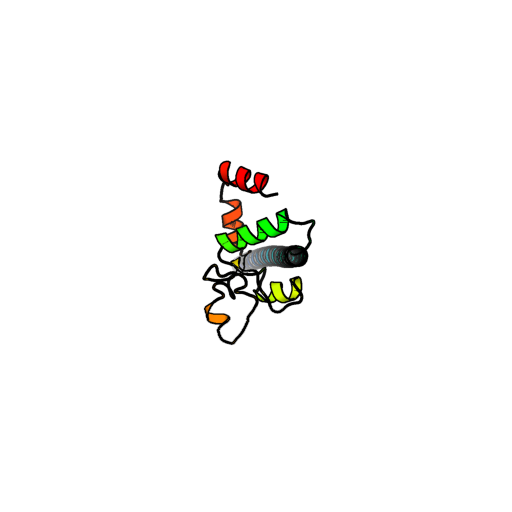. GLN A 1 97 ? -23.618 4.170 4.847 1.00 66.06 97 GLN A CA 1
ATOM 854 C C . GLN A 1 97 ? -24.406 5.219 5.618 1.00 66.06 97 GLN A C 1
ATOM 856 O O . GLN A 1 97 ? -24.394 6.397 5.272 1.00 66.06 97 GLN A O 1
ATOM 861 N N . GLU A 1 98 ? -25.082 4.774 6.668 1.00 64.25 98 GLU A N 1
ATOM 862 C CA . GLU A 1 98 ? -25.929 5.605 7.507 1.00 64.25 98 GLU A CA 1
ATOM 863 C C . GLU A 1 98 ? -25.200 5.831 8.835 1.00 64.25 98 GLU A C 1
ATOM 865 O O . GLU A 1 98 ? -24.656 4.889 9.420 1.00 64.25 98 GLU A O 1
ATOM 870 N N . HIS A 1 99 ? -25.136 7.085 9.295 1.00 60.81 99 HIS A N 1
ATOM 871 C CA . HIS A 1 99 ? -24.509 7.456 10.568 1.00 60.81 99 HIS A CA 1
ATOM 872 C C . HIS A 1 99 ? -25.363 6.976 11.749 1.00 60.81 99 HIS A C 1
ATOM 874 O O . HIS A 1 99 ? -26.013 7.763 12.432 1.00 60.81 99 HIS A O 1
ATOM 880 N N . TYR A 1 100 ? -25.359 5.667 11.983 1.00 64.81 100 TYR A N 1
ATOM 881 C CA . TYR A 1 100 ? -25.894 5.053 13.188 1.00 64.81 100 TYR A CA 1
ATOM 882 C C . TYR A 1 100 ? -24.762 4.738 14.152 1.00 64.81 100 TYR A C 1
ATOM 884 O O . TYR A 1 100 ? -23.737 4.176 13.767 1.00 64.81 100 TYR A O 1
ATOM 892 N N . GLN A 1 101 ? -24.979 5.071 15.419 1.00 67.50 101 GLN A N 1
ATOM 893 C CA . GLN A 1 101 ? -24.044 4.763 16.489 1.00 67.50 101 GLN A CA 1
ATOM 894 C C . GLN A 1 101 ? -23.910 3.239 16.646 1.00 67.50 101 GLN A C 1
ATOM 896 O O . GLN A 1 101 ? -24.917 2.534 16.754 1.00 67.50 101 GLN A O 1
ATOM 901 N N . ASN A 1 102 ? -22.676 2.734 16.673 1.00 72.12 102 ASN A N 1
ATOM 902 C CA . ASN A 1 102 ? -22.327 1.309 16.740 1.00 72.12 102 ASN A CA 1
ATOM 903 C C . ASN A 1 102 ? -22.808 0.452 15.551 1.00 72.12 102 ASN A C 1
ATOM 905 O O . ASN A 1 102 ? -23.045 -0.752 15.707 1.00 72.12 102 ASN A O 1
ATOM 909 N N . CYS A 1 103 ? -22.930 1.022 14.350 1.00 77.25 103 CYS A N 1
ATOM 910 C CA . CYS A 1 103 ? -23.370 0.283 13.159 1.00 77.25 103 CYS A CA 1
ATOM 911 C C . CYS A 1 103 ? -22.446 -0.900 12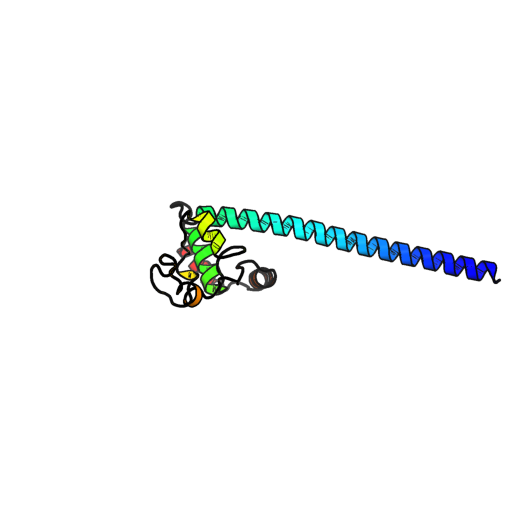.814 1.00 77.25 103 CYS A C 1
ATOM 913 O O . CYS A 1 103 ? -22.909 -1.929 12.320 1.00 77.25 103 CYS A O 1
ATOM 9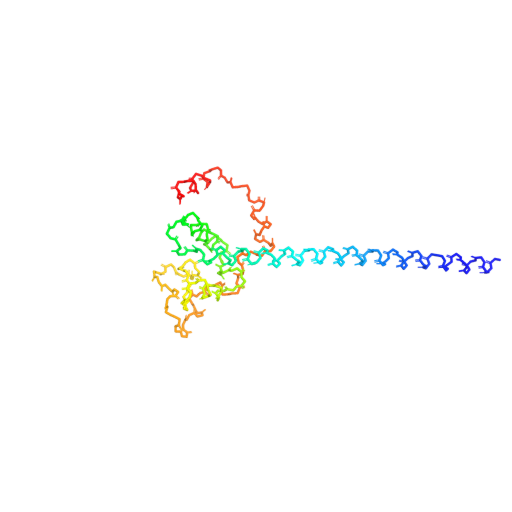15 N N . GLY A 1 104 ? -21.148 -0.774 13.104 1.00 73.56 104 GLY A N 1
ATOM 916 C CA . GLY A 1 104 ? -20.143 -1.785 12.795 1.00 73.56 104 GLY A CA 1
ATOM 917 C C . GLY A 1 104 ? -20.075 -2.942 13.788 1.00 73.56 104 GLY A C 1
ATOM 918 O O . GLY A 1 104 ? -19.373 -3.910 13.515 1.00 73.56 104 GLY A O 1
ATOM 919 N N . ARG A 1 105 ? -20.783 -2.874 14.926 1.00 74.31 105 ARG A N 1
ATOM 920 C CA . ARG A 1 105 ? -20.649 -3.845 16.028 1.00 74.31 105 ARG A CA 1
ATOM 921 C C . ARG A 1 105 ? -21.540 -5.086 15.906 1.00 74.31 105 ARG A C 1
ATOM 923 O O . ARG A 1 105 ? -21.351 -6.040 16.652 1.00 74.31 105 ARG A O 1
ATOM 930 N N . ASN A 1 106 ? -22.501 -5.090 14.979 1.00 58.88 106 ASN A N 1
ATOM 931 C CA . ASN A 1 106 ? -23.531 -6.128 14.879 1.00 58.88 106 ASN A CA 1
ATOM 932 C C . ASN A 1 106 ? -23.614 -6.712 13.456 1.00 58.88 106 ASN A C 1
ATOM 934 O O . ASN A 1 106 ? -24.547 -6.442 12.695 1.00 58.88 106 ASN A O 1
ATOM 938 N N . SER A 1 107 ? -22.599 -7.497 13.075 1.00 53.62 107 SER A N 1
ATOM 939 C CA . SER A 1 107 ? -22.482 -8.114 11.747 1.00 53.62 107 SER A CA 1
ATOM 940 C C . SER A 1 107 ? -23.354 -9.370 11.592 1.00 53.62 107 SER A C 1
ATOM 942 O O . SER A 1 107 ? -22.880 -10.486 11.406 1.00 53.62 107 SER A O 1
ATOM 944 N N . THR A 1 108 ? -24.673 -9.194 11.654 1.00 55.44 108 THR A N 1
ATOM 945 C CA . THR A 1 108 ? -25.617 -10.192 11.117 1.00 55.44 108 THR A CA 1
ATOM 946 C C . THR A 1 108 ? -25.584 -10.172 9.579 1.00 55.44 108 THR A C 1
ATOM 948 O O . THR A 1 108 ? -24.944 -9.306 8.989 1.00 55.44 108 THR A O 1
ATOM 951 N N . ASN A 1 109 ? -26.294 -11.075 8.887 1.00 52.72 109 ASN A N 1
ATOM 952 C CA . ASN A 1 109 ? -26.351 -11.122 7.409 1.00 52.72 109 ASN A CA 1
ATOM 953 C C . ASN A 1 109 ? -26.770 -9.788 6.733 1.00 52.72 109 ASN A C 1
ATOM 955 O O . ASN A 1 109 ? -26.595 -9.627 5.529 1.00 52.72 109 ASN A O 1
ATOM 959 N N . MET A 1 110 ? -27.267 -8.811 7.505 1.00 52.72 110 MET A N 1
ATOM 960 C CA . MET A 1 110 ? -27.562 -7.432 7.088 1.00 52.72 110 MET A CA 1
ATOM 961 C C . MET A 1 110 ? -26.338 -6.492 7.041 1.00 52.72 110 MET A C 1
ATOM 963 O O . MET A 1 110 ? -26.472 -5.357 6.590 1.00 52.72 110 MET A O 1
ATOM 967 N N . PHE A 1 111 ? -25.160 -6.937 7.493 1.00 55.88 111 PHE A N 1
ATOM 968 C CA . PHE A 1 111 ? -23.898 -6.181 7.513 1.00 55.88 111 PHE A CA 1
ATOM 969 C C . PHE A 1 111 ? -23.534 -5.613 6.136 1.00 55.88 111 PHE A C 1
ATOM 971 O O . PHE A 1 111 ? -23.172 -4.444 6.006 1.00 55.88 111 PHE A O 1
ATOM 978 N N . TRP A 1 112 ? -23.722 -6.423 5.094 1.00 54.16 112 TRP A N 1
ATOM 979 C CA . TRP A 1 112 ? -23.419 -6.079 3.704 1.00 54.16 112 TRP A CA 1
ATOM 980 C C . TRP A 1 112 ? -24.318 -4.977 3.132 1.00 54.16 112 TRP A C 1
ATOM 982 O O . TRP A 1 112 ? -23.899 -4.278 2.217 1.00 54.16 112 TRP A O 1
ATOM 992 N N . ASN A 1 113 ? -25.506 -4.771 3.712 1.00 52.22 113 ASN A N 1
ATOM 993 C CA . ASN A 1 113 ? -26.419 -3.690 3.332 1.00 52.22 113 ASN A CA 1
ATOM 994 C C . ASN A 1 113 ? -26.142 -2.379 4.091 1.00 52.22 113 ASN A C 1
ATOM 996 O O . ASN A 1 113 ? -26.779 -1.379 3.789 1.00 52.22 113 ASN A O 1
ATOM 1000 N N . ARG A 1 114 ? -25.249 -2.371 5.097 1.00 55.53 114 ARG A N 1
ATOM 1001 C CA . ARG A 1 114 ? -24.974 -1.191 5.947 1.00 55.53 114 ARG A CA 1
ATOM 1002 C C . ARG A 1 114 ? -23.560 -0.632 5.802 1.00 55.53 114 ARG A C 1
ATOM 1004 O O . ARG A 1 114 ? -23.341 0.542 6.095 1.00 55.53 114 ARG A O 1
ATOM 1011 N N . VAL A 1 115 ? -22.594 -1.437 5.360 1.00 56.44 115 VAL A N 1
ATOM 1012 C CA . VAL A 1 115 ? -21.206 -0.999 5.143 1.00 56.44 115 VAL A CA 1
ATOM 1013 C C . VAL A 1 115 ? -21.023 -0.628 3.672 1.00 56.44 115 VAL A C 1
ATOM 1015 O O . VAL A 1 115 ? -20.953 -1.492 2.805 1.00 56.44 115 VAL A O 1
ATOM 1018 N N . SER A 1 116 ? -20.926 0.670 3.375 1.00 61.75 116 SER A N 1
ATOM 1019 C CA . SER A 1 116 ? -20.923 1.163 1.985 1.00 61.75 116 SER A CA 1
ATOM 1020 C C . SER A 1 116 ? -19.645 0.858 1.212 1.00 61.75 116 SER A C 1
ATOM 1022 O O . SER A 1 116 ? -19.617 0.996 -0.010 1.00 61.75 116 SER A O 1
ATOM 1024 N N . PHE A 1 117 ? -18.555 0.579 1.931 1.00 62.09 117 PHE A N 1
ATOM 1025 C CA . PHE A 1 117 ? -17.193 0.731 1.413 1.00 62.09 117 PHE A CA 1
ATOM 1026 C C . PHE A 1 117 ? -16.311 -0.483 1.669 1.00 62.09 117 PHE A C 1
ATOM 1028 O O . PHE A 1 117 ? -15.090 -0.370 1.686 1.00 62.09 117 PHE A O 1
ATOM 1035 N N . VAL A 1 118 ? -16.931 -1.653 1.825 1.00 59.81 118 VAL A N 1
ATOM 1036 C CA . VAL A 1 118 ? -16.248 -2.939 2.025 1.00 59.81 118 VAL A CA 1
ATOM 1037 C C . VAL A 1 118 ? -15.138 -3.163 0.987 1.00 59.81 118 VAL A C 1
ATOM 1039 O O . VAL A 1 118 ? -14.070 -3.666 1.326 1.00 59.81 118 VAL A O 1
ATOM 1042 N N . LEU A 1 119 ? -15.375 -2.748 -0.261 1.00 59.38 119 LEU A N 1
ATOM 1043 C CA . LEU A 1 119 ? -14.448 -2.921 -1.383 1.00 59.38 119 LEU A CA 1
ATOM 1044 C C . LEU A 1 119 ? -13.648 -1.654 -1.730 1.00 59.38 119 LEU A C 1
ATOM 1046 O O . LEU A 1 119 ? -12.949 -1.637 -2.743 1.00 59.38 119 LEU A O 1
ATOM 1050 N N . ARG A 1 120 ? -13.755 -0.575 -0.941 1.00 71.06 120 ARG A N 1
ATOM 1051 C CA . ARG A 1 120 ? -13.119 0.709 -1.264 1.00 71.06 120 ARG A CA 1
ATOM 1052 C C . ARG A 1 120 ? -11.936 0.980 -0.342 1.00 71.06 120 ARG A C 1
ATOM 1054 O O . ARG A 1 120 ? -12.104 1.330 0.826 1.00 71.06 120 ARG A O 1
ATOM 1061 N N . PHE A 1 121 ? -10.737 0.838 -0.899 1.00 78.94 121 PHE A N 1
ATOM 1062 C CA . PHE A 1 121 ? -9.480 1.089 -0.198 1.00 78.94 121 PHE A CA 1
ATOM 1063 C C . PHE A 1 121 ? -9.323 2.583 0.089 1.00 78.94 121 PHE A C 1
ATOM 1065 O O . PHE A 1 121 ? -9.536 3.410 -0.802 1.00 78.94 121 PHE A O 1
ATOM 1072 N N . CYS A 1 122 ? -8.922 2.942 1.312 1.00 77.06 122 CYS A N 1
ATOM 1073 C CA . CYS A 1 122 ? -8.677 4.348 1.627 1.00 77.06 122 CYS A CA 1
ATOM 1074 C C . CYS A 1 122 ? -7.465 4.902 0.877 1.00 77.06 122 CYS A C 1
ATOM 1076 O O . CYS A 1 122 ? -7.497 6.049 0.458 1.00 77.06 122 CYS A O 1
ATOM 1078 N N . PHE A 1 123 ? -6.448 4.093 0.594 1.00 75.62 123 PHE A N 1
ATOM 1079 C CA . PHE A 1 123 ? -5.178 4.582 0.050 1.00 75.62 123 PHE A CA 1
ATOM 1080 C C . PHE A 1 123 ? -4.895 4.007 -1.336 1.00 75.62 123 PHE A C 1
ATOM 1082 O O . PHE A 1 123 ? -3.905 3.315 -1.569 1.00 75.62 123 PHE A O 1
ATOM 1089 N N . THR A 1 124 ? -5.804 4.275 -2.274 1.00 72.00 124 THR A N 1
ATOM 1090 C CA . THR A 1 124 ? -5.550 4.038 -3.701 1.00 72.00 124 THR A CA 1
ATOM 1091 C C . THR A 1 124 ? -4.639 5.126 -4.269 1.00 72.00 124 THR A C 1
ATOM 1093 O O . THR A 1 124 ? -4.596 6.243 -3.752 1.00 72.00 124 THR A O 1
ATOM 1096 N N . ALA A 1 125 ? -3.947 4.831 -5.376 1.00 65.12 125 ALA A N 1
ATOM 1097 C CA . ALA A 1 125 ? -3.139 5.830 -6.076 1.00 65.12 125 ALA A CA 1
ATOM 1098 C C . ALA A 1 125 ? -3.957 7.092 -6.411 1.00 65.12 125 ALA A C 1
ATOM 1100 O O . ALA A 1 125 ? -3.456 8.196 -6.236 1.00 65.12 125 ALA A O 1
ATOM 1101 N N . SER A 1 126 ? -5.231 6.949 -6.799 1.00 64.88 126 SER A N 1
ATOM 1102 C CA . SER A 1 126 ? -6.116 8.083 -7.093 1.00 64.88 126 SER A CA 1
ATOM 1103 C C . SER A 1 126 ? -6.447 8.932 -5.864 1.00 64.88 126 SER A C 1
ATOM 1105 O O . SER A 1 126 ? -6.497 10.152 -5.984 1.00 64.88 126 SER A O 1
ATOM 1107 N N . HIS A 1 127 ? -6.630 8.332 -4.684 1.00 68.06 127 HIS A N 1
ATOM 1108 C CA . HIS A 1 127 ? -6.850 9.084 -3.444 1.00 68.06 127 HIS A CA 1
ATOM 1109 C C . HIS A 1 127 ? -5.582 9.795 -2.966 1.00 68.06 127 HIS A C 1
ATOM 1111 O O . HIS A 1 127 ? -5.652 10.943 -2.539 1.00 68.06 127 HIS A O 1
ATOM 1117 N N . ILE A 1 128 ? -4.419 9.147 -3.084 1.00 65.19 128 ILE A N 1
ATOM 1118 C CA . ILE A 1 128 ? -3.127 9.752 -2.730 1.00 65.19 128 ILE A CA 1
ATOM 1119 C C . ILE A 1 128 ? -2.820 10.922 -3.673 1.00 65.19 128 ILE A C 1
ATOM 1121 O O . ILE A 1 128 ? -2.492 12.008 -3.207 1.00 65.19 128 ILE A O 1
ATOM 1125 N N . LEU A 1 129 ? -3.019 10.744 -4.984 1.00 60.78 129 LEU A N 1
ATOM 1126 C CA . LEU A 1 129 ? -2.923 11.824 -5.969 1.00 60.78 129 LEU A CA 1
ATOM 1127 C C . LEU A 1 129 ? -3.881 12.969 -5.615 1.00 60.78 129 LEU A C 1
ATOM 1129 O O . LEU A 1 129 ? -3.438 14.109 -5.501 1.00 60.78 129 LEU A O 1
ATOM 1133 N N . ALA A 1 130 ? -5.151 12.665 -5.329 1.00 62.12 130 ALA A N 1
ATOM 1134 C CA . ALA A 1 130 ? -6.133 13.664 -4.913 1.00 62.12 130 ALA A CA 1
ATOM 1135 C C . ALA A 1 130 ? -5.720 14.413 -3.631 1.00 62.12 130 ALA A C 1
ATOM 1137 O O . ALA A 1 130 ? -5.931 15.622 -3.543 1.00 62.12 130 ALA A O 1
ATOM 1138 N N . ALA A 1 131 ? -5.100 13.728 -2.663 1.00 62.72 131 ALA A N 1
ATOM 1139 C CA . ALA A 1 131 ? -4.576 14.324 -1.435 1.00 62.72 131 ALA A CA 1
ATOM 1140 C C . ALA A 1 131 ? -3.400 15.271 -1.709 1.00 62.72 131 ALA A C 1
ATOM 1142 O O . ALA A 1 131 ? -3.336 16.346 -1.125 1.00 62.72 131 ALA A O 1
ATOM 1143 N N . THR A 1 132 ? -2.503 14.900 -2.629 1.00 60.91 132 THR A N 1
ATOM 1144 C CA . THR A 1 132 ? -1.368 15.750 -3.030 1.00 60.91 132 THR A CA 1
ATOM 1145 C C . THR A 1 132 ? -1.789 16.950 -3.879 1.00 60.91 132 THR A C 1
ATOM 1147 O O . THR A 1 132 ? -1.093 17.960 -3.887 1.00 60.91 132 THR A O 1
ATOM 1150 N N . THR A 1 133 ? -2.932 16.866 -4.572 1.00 58.47 133 THR A N 1
ATOM 1151 C CA . THR A 1 133 ? -3.469 17.958 -5.403 1.00 58.47 133 THR A CA 1
ATOM 1152 C C . THR A 1 133 ? -4.482 18.844 -4.681 1.00 58.47 133 THR A C 1
ATOM 1154 O O . THR A 1 133 ? -4.732 19.963 -5.127 1.00 58.47 133 THR A O 1
ATOM 1157 N N . LYS A 1 134 ? -5.098 18.377 -3.584 1.00 58.12 134 LYS A N 1
ATOM 1158 C CA . LYS A 1 134 ? -5.948 19.228 -2.744 1.00 58.12 134 LYS A CA 1
ATOM 1159 C C . LYS A 1 134 ? -5.033 20.189 -1.984 1.00 58.12 134 LYS A C 1
ATOM 1161 O O . LYS A 1 134 ? -4.473 19.839 -0.951 1.00 58.12 134 LYS A O 1
ATOM 1166 N N . GLN A 1 135 ? -4.924 21.422 -2.476 1.00 47.00 135 GLN A N 1
ATOM 1167 C CA . GLN A 1 135 ? -4.512 22.552 -1.651 1.00 47.00 135 GLN A CA 1
ATOM 1168 C C . GLN A 1 135 ? -5.538 22.645 -0.514 1.00 47.00 135 GLN A C 1
ATOM 1170 O O . GLN A 1 135 ? -6.673 23.063 -0.739 1.00 47.00 135 GLN A O 1
ATOM 1175 N N . THR A 1 136 ? -5.200 22.162 0.680 1.00 48.91 136 THR A N 1
ATOM 1176 C CA . THR A 1 136 ? -6.096 22.266 1.831 1.00 48.91 136 THR A CA 1
ATOM 1177 C C . THR A 1 136 ? -6.330 23.750 2.114 1.00 48.91 136 THR A C 1
ATOM 1179 O O . THR A 1 136 ? -5.365 24.486 2.346 1.00 48.91 136 THR A O 1
ATOM 1182 N N . PRO A 1 137 ? -7.583 24.241 2.058 1.00 45.09 137 PRO A N 1
ATOM 1183 C CA . PRO A 1 137 ? -7.873 25.601 2.469 1.00 45.09 137 PRO A CA 1
ATOM 1184 C C . PRO A 1 137 ? -7.417 25.776 3.921 1.00 45.09 137 PRO A C 1
ATOM 1186 O O . PRO A 1 137 ? -7.642 24.908 4.763 1.00 45.09 137 PRO A O 1
ATOM 1189 N N . TYR A 1 138 ? -6.788 26.910 4.226 1.00 44.41 138 TYR A N 1
ATOM 1190 C CA . TYR A 1 138 ? -6.251 27.244 5.553 1.00 44.41 138 TYR A CA 1
ATOM 1191 C C . TYR A 1 138 ? -7.249 27.011 6.712 1.00 44.41 138 TYR A C 1
ATOM 1193 O O . TYR A 1 138 ? -6.850 26.644 7.816 1.00 44.41 138 TYR A O 1
ATOM 1201 N N . ASN A 1 139 ? -8.553 27.131 6.447 1.00 43.19 139 ASN A N 1
ATOM 1202 C CA . ASN A 1 139 ? -9.620 26.916 7.429 1.00 43.19 139 ASN A CA 1
ATOM 1203 C C . ASN A 1 139 ? -9.789 25.439 7.846 1.00 43.19 139 ASN A C 1
ATOM 1205 O O . ASN A 1 139 ? -10.123 25.172 9.001 1.00 43.19 139 ASN A O 1
ATOM 1209 N N . ASP A 1 140 ? -9.477 24.481 6.969 1.00 52.19 140 ASP A N 1
ATOM 1210 C CA . ASP A 1 140 ? -9.535 23.048 7.295 1.00 52.19 140 ASP A CA 1
ATOM 1211 C C . ASP A 1 140 ? -8.318 22.613 8.132 1.00 52.19 140 ASP A C 1
ATOM 1213 O O . ASP A 1 140 ? -8.420 21.730 8.984 1.00 52.19 140 ASP A O 1
ATOM 1217 N N . LEU A 1 141 ? -7.177 23.301 7.979 1.00 47.22 141 LEU A N 1
ATOM 1218 C CA . LEU A 1 141 ? -5.999 23.122 8.840 1.00 47.22 141 LEU A CA 1
ATOM 1219 C C . LEU A 1 141 ? -6.250 23.619 10.271 1.00 47.22 141 LEU A C 1
ATOM 1221 O O . LEU A 1 141 ? -5.724 23.039 11.220 1.00 47.22 141 LEU A O 1
ATOM 1225 N N . ILE A 1 142 ? -7.076 24.657 10.446 1.00 46.25 142 ILE A N 1
ATOM 1226 C CA . ILE A 1 142 ? -7.502 25.138 11.770 1.00 46.25 142 ILE A CA 1
ATOM 1227 C C . ILE A 1 142 ? -8.428 24.114 12.438 1.00 46.25 142 ILE A C 1
ATOM 1229 O O . ILE A 1 142 ? -8.262 23.836 13.622 1.00 46.25 142 ILE A O 1
ATOM 1233 N N . SER A 1 143 ? -9.340 23.482 11.690 1.00 43.53 143 SER A N 1
ATOM 1234 C CA . SER A 1 143 ? -10.148 22.373 12.219 1.00 43.53 143 SER A CA 1
ATOM 1235 C C . SER A 1 143 ? -9.296 21.161 12.608 1.00 43.53 143 SER A C 1
ATOM 1237 O O . SER A 1 143 ? -9.600 20.514 13.608 1.00 43.53 143 SER A O 1
ATOM 1239 N N . PHE A 1 144 ? -8.231 20.863 11.857 1.00 46.94 144 PHE A N 1
ATOM 1240 C CA . PHE A 1 144 ? -7.302 19.782 12.188 1.00 46.94 144 PHE A CA 1
ATOM 1241 C C . PHE A 1 144 ? -6.452 20.120 13.423 1.00 46.94 144 PHE A C 1
ATOM 1243 O O . PHE A 1 144 ? -6.268 19.271 14.284 1.00 46.94 144 PHE A O 1
ATOM 1250 N N . ARG A 1 145 ? -5.989 21.371 13.558 1.00 41.22 145 ARG A N 1
ATOM 1251 C CA . ARG A 1 145 ? -5.228 21.853 14.726 1.00 41.22 145 ARG A CA 1
ATOM 1252 C C . ARG A 1 145 ? -6.071 21.936 16.000 1.00 41.22 145 ARG A C 1
ATOM 1254 O O . ARG A 1 145 ? -5.549 21.675 17.072 1.00 41.22 145 ARG A O 1
ATOM 1261 N N . ASN A 1 146 ? -7.345 22.305 15.894 1.00 42.34 146 ASN A N 1
ATOM 1262 C CA . ASN A 1 146 ? -8.224 22.483 17.054 1.00 42.34 146 ASN A CA 1
ATOM 1263 C C . ASN A 1 146 ? -8.865 21.172 17.548 1.00 42.34 146 ASN A C 1
ATOM 1265 O O . ASN A 1 146 ? -9.523 21.181 18.583 1.00 42.34 146 ASN A O 1
ATOM 1269 N N . ASN A 1 147 ? -8.693 20.070 16.809 1.00 44.62 147 ASN A N 1
ATOM 1270 C CA . ASN A 1 147 ? -9.185 18.733 17.157 1.00 44.62 147 ASN A CA 1
ATOM 1271 C C . ASN A 1 147 ? -8.043 17.722 17.412 1.00 44.62 147 ASN A C 1
ATOM 1273 O O . ASN A 1 147 ? -8.303 16.517 17.442 1.00 44.62 147 ASN A O 1
ATOM 1277 N N . VAL A 1 148 ? -6.793 18.181 17.554 1.00 42.84 148 VAL A N 1
ATOM 1278 C CA . VAL A 1 148 ? -5.659 17.392 18.075 1.00 42.84 148 VAL A CA 1
ATOM 1279 C C . VAL A 1 148 ? -5.414 17.781 19.522 1.00 42.84 148 VAL A C 1
ATOM 1281 O O . VAL A 1 148 ? -5.417 18.999 19.799 1.00 42.84 148 VAL A O 1
#

Organism: NCBI:txid409849

Secondary structure (DSSP, 8-state):
-HHHHHHHHHHHHHHHHHHHHHHHHHHHHHHHHHHHHHHHHHHHHHHHHHTTT-TT-HHHHHHHHHHHHHHT--SSS-TTHHHHHHSSS---GGGBSS--TTGGG--STTGGGTBTTTT--TT-HHHHHHHHH----HHHHHHHHTT-

Radius of gyration: 24.4 Å; chains: 1; bounding box: 55×38×76 Å

Foldseek 3Di:
DVVVVVVVVVVVVVVVVVVVVVVVVVVVVVVVVVVVVVVVVLVVQLVLLLCLPPPVPQLSVVVVLVLCQPQVAAHQQFVCSNCVSVVAQFGDQSQWPDNDDRLRRDPDVCNVVTGRHRRPHSDDPVNVVVVVPPPDPPVVVVVSVVRD